Protein AF-A0AAW9K236-F1 (afdb_monomer_lite)

Organism: Clostridium perfringens (NCBI:txid1502)

Radius of gyration: 11.67 Å; chains: 1; bounding box: 28×27×28 Å

Sequence (76 aa):
MNDKEKLMYKIEFQLKKNSKNNENEIWVVLNNNLKKIFLGDADYFLGETSKLLGKKCDYELISDLADRPILIIKFL

Secondary structure (DSSP, 8-state):
--HHHHHHHHHHHHHHHHTTTT-SEEEEE--HHHHHHHHHSHHHHHHHHHHHHTS-EEEEEEE-TT--EEEEEEE-

Structure (mmCIF, N/CA/C/O backbone):
data_AF-A0AAW9K236-F1
#
_entry.id   AF-A0AAW9K236-F1
#
loop_
_atom_site.group_PDB
_atom_site.id
_atom_site.type_symbol
_atom_site.label_atom_id
_atom_site.label_alt_id
_atom_site.label_comp_id
_atom_site.label_asym_id
_atom_site.label_entity_id
_atom_site.label_seq_id
_atom_site.pdbx_PDB_ins_code
_atom_site.Cartn_x
_atom_site.Cartn_y
_atom_site.Cartn_z
_atom_site.occupancy
_atom_site.B_iso_or_equiv
_atom_site.auth_seq_id
_atom_site.auth_comp_id
_atom_site.auth_asym_id
_atom_site.auth_atom_id
_atom_site.pdbx_PDB_model_num
ATOM 1 N N . MET A 1 1 ? 16.115 -3.382 7.604 1.00 73.06 1 MET A N 1
ATOM 2 C CA . MET A 1 1 ? 14.757 -3.056 7.136 1.00 73.06 1 MET A CA 1
ATOM 3 C C . MET A 1 1 ? 14.542 -3.680 5.768 1.00 73.06 1 MET A C 1
ATOM 5 O O . MET A 1 1 ? 15.249 -3.308 4.830 1.00 73.06 1 MET A O 1
ATOM 9 N N . ASN A 1 2 ? 13.656 -4.668 5.671 1.00 89.81 2 ASN A N 1
ATOM 10 C CA . ASN A 1 2 ? 13.281 -5.304 4.406 1.00 89.81 2 ASN A CA 1
ATOM 11 C C . ASN A 1 2 ? 12.373 -4.369 3.578 1.00 89.81 2 ASN A C 1
ATOM 13 O O . ASN A 1 2 ? 11.926 -3.329 4.061 1.00 89.81 2 ASN A O 1
ATOM 17 N N . ASP A 1 3 ? 12.126 -4.686 2.307 1.00 90.62 3 ASP A N 1
ATOM 18 C CA . ASP A 1 3 ? 11.387 -3.770 1.428 1.00 90.62 3 ASP A CA 1
ATOM 19 C C . ASP A 1 3 ? 9.893 -3.635 1.786 1.00 90.62 3 ASP A C 1
ATOM 21 O O . ASP A 1 3 ? 9.299 -2.587 1.526 1.00 90.62 3 ASP A O 1
ATOM 25 N N . LYS A 1 4 ? 9.309 -4.637 2.461 1.00 93.50 4 LYS A N 1
ATOM 26 C CA . LYS A 1 4 ? 7.943 -4.586 3.009 1.00 93.50 4 LYS A CA 1
ATOM 27 C C . LYS A 1 4 ? 7.851 -3.581 4.165 1.00 93.50 4 LYS A C 1
ATOM 29 O O . LYS A 1 4 ? 7.004 -2.693 4.142 1.00 93.50 4 LYS A O 1
ATOM 34 N N . GLU A 1 5 ? 8.789 -3.641 5.107 1.00 93.62 5 GLU A N 1
ATOM 35 C CA . GLU A 1 5 ? 8.937 -2.671 6.200 1.00 93.62 5 GLU A CA 1
ATOM 36 C C . GLU A 1 5 ? 9.227 -1.262 5.667 1.00 93.62 5 GLU A C 1
ATOM 38 O O . GLU A 1 5 ? 8.655 -0.290 6.154 1.00 93.62 5 GLU A O 1
ATOM 43 N N . LYS A 1 6 ? 10.065 -1.130 4.625 1.00 93.38 6 LYS A N 1
ATOM 44 C CA . LYS A 1 6 ? 10.320 0.169 3.977 1.00 93.38 6 LYS A CA 1
ATOM 45 C C . LYS A 1 6 ? 9.048 0.777 3.396 1.00 93.38 6 LYS A C 1
ATOM 47 O O . LYS A 1 6 ? 8.860 1.989 3.500 1.00 93.38 6 LYS A O 1
ATOM 52 N N . LEU A 1 7 ? 8.207 -0.033 2.752 1.00 95.81 7 LEU A N 1
ATOM 53 C CA . LEU A 1 7 ? 6.945 0.445 2.198 1.00 95.81 7 LEU A CA 1
ATOM 54 C C . LEU A 1 7 ? 5.980 0.866 3.307 1.00 95.81 7 LEU A C 1
ATOM 56 O O . LEU A 1 7 ? 5.434 1.965 3.234 1.00 95.81 7 LEU A O 1
ATOM 60 N N . MET A 1 8 ? 5.833 0.049 4.352 1.00 96.12 8 MET A N 1
ATOM 61 C CA . MET A 1 8 ? 4.968 0.393 5.481 1.00 96.12 8 MET A CA 1
ATOM 62 C C . MET A 1 8 ? 5.435 1.679 6.174 1.00 96.12 8 MET A C 1
ATOM 64 O O . MET A 1 8 ? 4.638 2.586 6.392 1.00 96.12 8 MET A O 1
ATOM 68 N N . TYR A 1 9 ? 6.744 1.832 6.391 1.00 95.38 9 TYR A N 1
ATOM 69 C CA . TYR A 1 9 ? 7.323 3.061 6.934 1.00 95.38 9 TYR A CA 1
ATOM 70 C C . TYR A 1 9 ? 7.002 4.294 6.072 1.00 95.38 9 TYR A C 1
ATOM 72 O O . TYR A 1 9 ? 6.669 5.356 6.598 1.00 95.38 9 TYR A O 1
ATOM 80 N N . LYS A 1 10 ? 7.066 4.172 4.738 1.00 95.38 10 LYS A N 1
ATOM 81 C CA . LYS A 1 10 ? 6.679 5.257 3.820 1.00 95.38 10 LYS A CA 1
ATOM 82 C C . LYS A 1 10 ? 5.195 5.608 3.926 1.00 95.38 10 LYS A C 1
ATOM 84 O O . LYS A 1 10 ? 4.868 6.793 3.902 1.00 95.38 10 LYS A O 1
ATOM 89 N N . ILE A 1 11 ? 4.322 4.607 4.029 1.00 95.81 11 ILE A N 1
ATOM 90 C CA . ILE A 1 11 ? 2.879 4.797 4.215 1.00 95.81 11 ILE A CA 1
ATOM 91 C C . ILE A 1 11 ? 2.631 5.539 5.533 1.00 95.81 11 ILE A C 1
ATOM 93 O O . ILE A 1 11 ? 2.047 6.619 5.521 1.00 95.81 11 ILE A O 1
ATOM 97 N N . GLU A 1 12 ? 3.167 5.042 6.649 1.00 95.06 12 GLU A N 1
ATOM 98 C CA . GLU A 1 12 ? 3.040 5.674 7.969 1.00 95.06 12 GLU A CA 1
ATOM 99 C C . GLU A 1 12 ? 3.559 7.111 7.997 1.00 95.06 12 GLU A C 1
ATOM 101 O O . GLU A 1 12 ? 2.966 7.988 8.629 1.00 95.06 12 GLU A O 1
ATOM 106 N N . PHE A 1 13 ? 4.671 7.369 7.308 1.00 94.44 13 PHE A N 1
ATOM 107 C CA . PHE A 1 13 ? 5.220 8.711 7.188 1.00 94.44 13 PHE A CA 1
ATOM 108 C C . PHE A 1 13 ? 4.230 9.665 6.504 1.00 94.44 13 PHE A C 1
ATOM 110 O O . PHE A 1 13 ? 4.023 10.780 6.990 1.00 94.44 13 PHE A O 1
ATOM 117 N N . GLN A 1 14 ? 3.580 9.230 5.418 1.00 94.44 14 GLN A N 1
ATOM 118 C CA . GLN A 1 14 ? 2.561 10.040 4.746 1.00 94.44 14 GLN A CA 1
ATOM 119 C C . GLN A 1 14 ? 1.292 10.190 5.588 1.00 94.44 14 GLN A C 1
ATOM 121 O O . GLN A 1 14 ? 0.757 11.293 5.650 1.00 94.44 14 GLN A O 1
ATOM 126 N N . LEU A 1 15 ? 0.861 9.152 6.315 1.00 92.06 15 LEU A N 1
ATOM 127 C CA . LEU A 1 15 ? -0.268 9.241 7.256 1.00 92.06 15 LEU A CA 1
ATOM 128 C C . LEU A 1 15 ? -0.028 10.312 8.328 1.00 92.06 15 LEU A C 1
ATOM 130 O O . LEU A 1 15 ? -0.878 11.169 8.565 1.00 92.06 15 LEU A O 1
ATOM 134 N N . LYS A 1 16 ? 1.165 10.324 8.937 1.00 90.50 16 LYS A N 1
ATOM 135 C CA . LYS A 1 16 ? 1.548 11.335 9.940 1.00 90.50 16 LYS A CA 1
ATOM 136 C C . LYS A 1 16 ? 1.575 12.750 9.363 1.00 90.50 16 LYS A C 1
ATOM 138 O O . LYS A 1 16 ? 1.297 13.708 10.083 1.00 90.50 16 LYS A O 1
ATOM 143 N N . LYS A 1 17 ? 1.928 12.895 8.082 1.00 89.19 17 LYS A N 1
ATOM 144 C CA . LYS A 1 17 ? 1.895 14.183 7.382 1.00 89.19 17 LYS A CA 1
ATOM 145 C C . LYS A 1 17 ? 0.453 14.617 7.092 1.00 89.19 17 LYS A C 1
ATOM 147 O O . LYS A 1 17 ? 0.110 15.753 7.398 1.00 89.19 17 LYS A O 1
ATOM 152 N N . ASN A 1 18 ? -0.384 13.714 6.585 1.00 86.69 18 ASN A N 1
ATOM 153 C CA . ASN A 1 18 ? -1.797 13.960 6.292 1.00 86.69 18 ASN A CA 1
ATOM 154 C C . ASN A 1 18 ? -2.602 14.323 7.551 1.00 86.69 18 ASN A C 1
ATOM 156 O O . ASN A 1 18 ? -3.413 15.241 7.488 1.00 86.69 18 ASN A O 1
ATOM 160 N N . SER A 1 19 ? -2.318 13.720 8.712 1.00 76.31 19 SER A N 1
ATOM 161 C CA . SER A 1 19 ? -2.978 14.085 9.980 1.00 76.31 19 SER A CA 1
ATOM 162 C C . SER A 1 19 ? -2.865 15.578 10.331 1.00 76.31 19 SER A C 1
ATOM 164 O O . SER A 1 19 ? -3.625 16.059 11.168 1.00 76.31 19 SER A O 1
ATOM 166 N N . LYS A 1 20 ? -1.930 16.318 9.721 1.00 72.81 20 LYS A N 1
ATOM 167 C CA . LYS A 1 20 ? -1.809 17.776 9.866 1.00 72.81 20 LYS A CA 1
ATOM 168 C C . LYS A 1 20 ? -2.677 18.564 8.876 1.00 72.81 20 LYS A C 1
ATOM 170 O O . LYS A 1 20 ? -2.951 19.731 9.129 1.00 72.81 20 LYS A O 1
ATOM 175 N N . ASN A 1 21 ? -3.091 17.937 7.777 1.00 74.19 21 ASN A N 1
ATOM 176 C CA . ASN A 1 21 ? -3.771 18.548 6.637 1.00 74.19 21 ASN A CA 1
ATOM 177 C C . ASN A 1 21 ? -5.262 18.168 6.512 1.00 74.19 21 ASN A C 1
ATOM 179 O O . ASN A 1 21 ? -5.958 18.800 5.725 1.00 74.19 21 ASN A O 1
ATOM 183 N N . ASN A 1 22 ? -5.765 17.179 7.270 1.00 74.31 22 ASN A N 1
ATOM 184 C CA . ASN A 1 22 ? -7.150 16.674 7.173 1.00 74.31 22 ASN A CA 1
ATOM 185 C C . ASN A 1 22 ? -7.549 16.215 5.752 1.00 74.31 22 ASN A C 1
ATOM 187 O O . ASN A 1 22 ? -8.680 16.410 5.309 1.00 74.31 22 ASN A O 1
ATOM 191 N N . GLU A 1 23 ? -6.621 15.600 5.024 1.00 82.62 23 GLU A N 1
ATOM 192 C CA . GLU A 1 23 ? -6.875 15.060 3.685 1.00 82.62 23 GLU A CA 1
ATOM 193 C C . GLU A 1 23 ? -7.503 13.649 3.780 1.00 82.62 23 GLU A C 1
ATOM 195 O O . GLU A 1 23 ? -7.158 12.860 4.659 1.00 82.62 23 GLU A O 1
ATOM 200 N N . ASN A 1 24 ? -8.396 13.281 2.854 1.00 89.50 24 ASN A N 1
ATOM 201 C CA . ASN A 1 24 ? -9.026 11.945 2.829 1.00 89.50 24 ASN A CA 1
ATOM 202 C C . ASN A 1 24 ? -8.186 10.874 2.113 1.00 89.50 24 ASN A C 1
ATOM 204 O O . ASN A 1 24 ? -8.667 9.768 1.881 1.00 89.50 24 ASN A O 1
ATOM 208 N N . GLU A 1 25 ? -6.946 11.180 1.741 1.00 93.56 25 GLU A N 1
ATOM 209 C CA . GLU A 1 25 ? -6.065 10.244 1.047 1.00 93.56 25 GLU A CA 1
ATOM 210 C C . GLU A 1 25 ? -4.586 10.565 1.275 1.00 93.56 25 GLU A C 1
ATOM 212 O O . GLU A 1 25 ? -4.218 11.696 1.587 1.00 93.56 25 GLU A O 1
ATOM 217 N N . ILE A 1 26 ? -3.714 9.573 1.100 1.00 95.12 26 ILE A N 1
ATOM 218 C CA . ILE A 1 26 ? -2.259 9.770 1.089 1.00 95.12 26 ILE A CA 1
ATOM 219 C C . ILE A 1 26 ? -1.641 9.288 -0.206 1.00 95.12 26 ILE A C 1
ATOM 221 O O . ILE A 1 26 ? -2.087 8.312 -0.804 1.00 95.12 26 ILE A O 1
ATOM 225 N N . TRP A 1 27 ? -0.582 9.974 -0.619 1.00 94.88 27 TRP A N 1
ATOM 226 C CA . TRP A 1 27 ? 0.124 9.687 -1.858 1.00 94.88 27 TRP A CA 1
ATOM 227 C C . TRP A 1 27 ? 1.540 9.217 -1.546 1.00 94.88 27 TRP A C 1
ATOM 229 O O . TRP A 1 27 ? 2.325 9.900 -0.882 1.00 94.88 27 TRP A O 1
ATOM 239 N N . VAL A 1 28 ? 1.887 8.038 -2.046 1.00 95.19 28 VAL A N 1
ATOM 240 C CA . VAL A 1 28 ? 3.168 7.386 -1.799 1.00 95.19 28 VAL A CA 1
ATOM 241 C C . VAL A 1 28 ? 3.856 7.137 -3.132 1.00 95.19 28 VAL A C 1
ATOM 243 O O . VAL A 1 28 ? 3.438 6.296 -3.923 1.00 95.19 28 VAL A O 1
ATOM 246 N N . VAL A 1 29 ? 4.959 7.847 -3.373 1.00 93.88 29 VAL A N 1
ATOM 247 C CA . VAL A 1 29 ? 5.803 7.597 -4.546 1.00 93.88 29 VAL A CA 1
ATOM 248 C C . 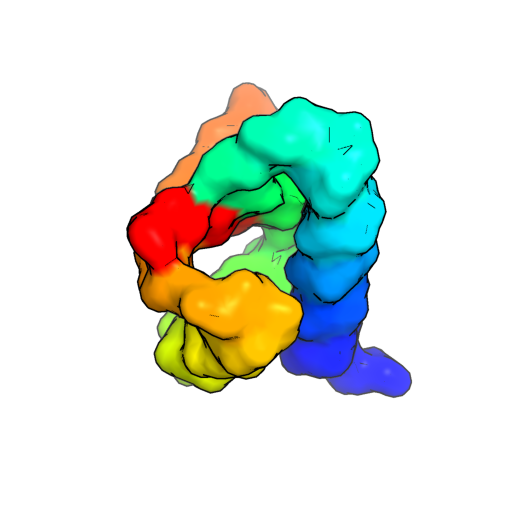VAL A 1 29 ? 6.548 6.276 -4.358 1.00 93.88 29 VAL A C 1
ATOM 250 O O . VAL A 1 29 ? 7.333 6.095 -3.410 1.00 93.88 29 VAL A O 1
ATOM 253 N N . LEU A 1 30 ? 6.311 5.356 -5.286 1.00 94.19 30 LEU A N 1
ATOM 254 C CA . LEU A 1 30 ? 6.904 4.032 -5.326 1.00 94.19 30 LEU A CA 1
ATOM 255 C C . LEU A 1 30 ? 8.020 3.964 -6.373 1.00 94.19 30 LEU A C 1
ATOM 257 O O . LEU A 1 30 ? 8.138 4.784 -7.278 1.00 94.19 30 LEU A O 1
ATOM 261 N N . ASN A 1 31 ? 8.849 2.935 -6.241 1.00 92.94 31 ASN A N 1
ATOM 262 C CA . ASN A 1 31 ? 9.648 2.424 -7.349 1.00 92.94 31 ASN A CA 1
ATOM 263 C C . ASN A 1 31 ? 9.046 1.084 -7.808 1.00 92.94 31 ASN A C 1
ATOM 265 O O . ASN A 1 31 ? 8.151 0.541 -7.155 1.00 92.94 31 ASN A O 1
ATOM 269 N N . ASN A 1 32 ? 9.556 0.521 -8.904 1.00 91.06 32 ASN A N 1
ATOM 270 C CA . ASN A 1 32 ? 9.023 -0.727 -9.463 1.00 91.06 32 ASN A CA 1
ATOM 271 C C . ASN A 1 32 ? 9.062 -1.910 -8.482 1.00 91.06 32 ASN A C 1
ATOM 273 O O . ASN A 1 32 ? 8.177 -2.760 -8.524 1.00 91.06 32 ASN A O 1
ATOM 277 N N . ASN A 1 33 ? 10.047 -1.959 -7.582 1.00 93.69 33 ASN A N 1
ATOM 278 C CA . ASN A 1 33 ? 10.138 -3.010 -6.571 1.00 93.69 33 ASN A CA 1
ATOM 279 C C . ASN A 1 33 ? 9.051 -2.852 -5.495 1.00 93.69 33 ASN A C 1
ATOM 281 O O . ASN A 1 33 ? 8.308 -3.788 -5.223 1.00 93.69 33 ASN A O 1
ATOM 285 N N . LEU A 1 34 ? 8.882 -1.643 -4.951 1.00 94.69 34 LEU A N 1
ATOM 286 C CA . LEU A 1 34 ? 7.842 -1.352 -3.961 1.00 94.69 34 LEU A CA 1
ATOM 287 C C . LEU A 1 34 ? 6.434 -1.510 -4.548 1.00 94.69 34 LEU A C 1
ATOM 289 O O . LEU A 1 34 ? 5.552 -1.997 -3.852 1.00 94.69 34 LEU A O 1
ATOM 293 N N . LYS A 1 35 ? 6.228 -1.173 -5.830 1.00 95.31 35 LYS A N 1
ATOM 294 C CA . LYS A 1 35 ? 4.970 -1.452 -6.543 1.00 95.31 35 LYS A CA 1
ATOM 295 C C . LYS A 1 35 ? 4.662 -2.947 -6.560 1.00 95.31 35 LYS A C 1
ATOM 297 O O . LYS A 1 35 ? 3.545 -3.334 -6.240 1.00 95.31 35 LYS A O 1
ATOM 302 N N . LYS A 1 36 ? 5.639 -3.785 -6.923 1.00 95.88 36 LYS A N 1
ATOM 303 C CA . LYS A 1 36 ? 5.469 -5.246 -6.936 1.00 95.88 36 LYS A CA 1
ATOM 304 C C . LYS A 1 36 ? 5.165 -5.794 -5.545 1.00 95.88 36 LYS A C 1
ATOM 306 O O . LYS A 1 36 ? 4.294 -6.642 -5.418 1.00 95.88 36 LYS A O 1
ATOM 311 N N . ILE A 1 37 ? 5.847 -5.288 -4.521 1.00 96.38 37 ILE A N 1
ATOM 312 C CA . ILE A 1 37 ? 5.618 -5.691 -3.129 1.00 96.38 37 ILE A CA 1
ATOM 313 C C . ILE A 1 37 ? 4.218 -5.297 -2.669 1.00 96.38 37 ILE A C 1
ATOM 315 O O . ILE A 1 37 ? 3.528 -6.128 -2.094 1.00 96.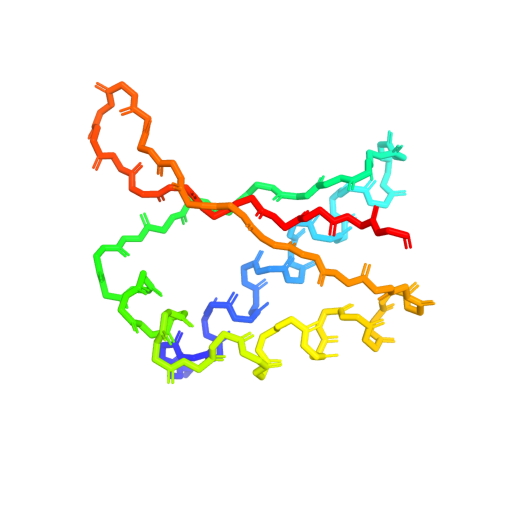38 37 ILE A O 1
ATOM 319 N N . PHE A 1 38 ? 3.790 -4.063 -2.952 1.00 96.69 38 PHE A N 1
ATOM 320 C CA . PHE A 1 38 ? 2.440 -3.618 -2.626 1.00 96.69 3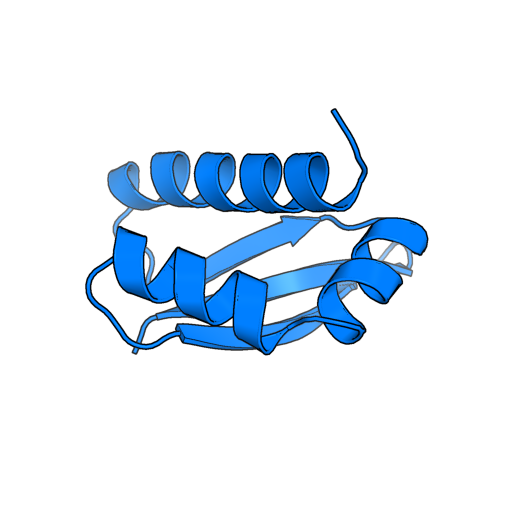8 PHE A CA 1
ATOM 321 C C . PHE A 1 38 ? 1.395 -4.501 -3.305 1.00 96.69 38 PHE A C 1
ATOM 323 O O . PHE A 1 38 ? 0.535 -5.049 -2.636 1.00 96.69 38 PHE A O 1
ATOM 330 N N . LEU A 1 39 ? 1.501 -4.689 -4.624 1.00 95.69 39 LEU A N 1
ATOM 331 C CA . LEU A 1 39 ? 0.547 -5.495 -5.388 1.00 95.69 39 LEU A CA 1
ATOM 332 C C . LEU A 1 39 ? 0.532 -6.970 -4.968 1.00 95.69 39 LEU A C 1
ATOM 334 O O . LEU A 1 39 ? -0.504 -7.615 -5.073 1.00 95.69 39 LEU A O 1
ATOM 338 N N . GLY A 1 40 ? 1.664 -7.505 -4.506 1.00 96.50 40 GLY A N 1
ATOM 339 C CA . GLY A 1 40 ? 1.761 -8.878 -4.017 1.00 96.50 40 GLY A CA 1
ATOM 340 C C . GLY A 1 40 ? 1.134 -9.104 -2.640 1.00 96.50 40 GLY A C 1
ATOM 341 O O . GLY A 1 40 ? 0.928 -10.256 -2.274 1.00 96.50 40 GLY A O 1
ATOM 342 N N . ASP A 1 41 ? 0.856 -8.042 -1.877 1.00 96.12 41 ASP A N 1
ATOM 343 C CA . ASP A 1 41 ? 0.358 -8.145 -0.499 1.00 96.12 41 ASP A CA 1
ATOM 344 C C . ASP A 1 41 ? -0.494 -6.923 -0.097 1.00 96.12 41 ASP A C 1
ATOM 346 O O . ASP A 1 41 ? -0.353 -6.357 0.989 1.00 96.12 41 ASP A O 1
ATOM 350 N N . ALA A 1 42 ? -1.345 -6.454 -1.016 1.00 96.00 42 ALA A N 1
ATOM 351 C CA . ALA A 1 42 ? -2.077 -5.194 -0.865 1.00 96.00 42 ALA A CA 1
ATOM 352 C C . ALA A 1 42 ? -2.998 -5.218 0.362 1.00 96.00 42 ALA A C 1
ATOM 354 O O . ALA A 1 42 ? -3.039 -4.249 1.121 1.00 96.00 42 ALA A O 1
ATOM 355 N N . ASP A 1 43 ? -3.661 -6.351 0.603 1.00 95.12 43 ASP A N 1
ATOM 356 C CA . ASP A 1 43 ? -4.556 -6.554 1.744 1.00 95.12 43 ASP A CA 1
ATOM 357 C C . ASP A 1 43 ? -3.841 -6.352 3.082 1.00 95.12 43 ASP A C 1
ATOM 359 O O . ASP A 1 43 ? -4.405 -5.753 3.999 1.00 95.12 43 ASP A O 1
ATOM 363 N N . TYR A 1 44 ? -2.580 -6.785 3.194 1.00 95.75 44 TYR A N 1
ATOM 364 C CA . TYR A 1 44 ? -1.776 -6.532 4.385 1.00 95.75 44 TYR A CA 1
ATOM 365 C C . TYR A 1 44 ? -1.563 -5.029 4.595 1.00 95.75 44 TYR A C 1
ATOM 367 O O . TYR A 1 44 ? -1.852 -4.510 5.673 1.00 95.75 44 TYR A O 1
ATOM 375 N N . PHE A 1 45 ? -1.094 -4.306 3.573 1.00 96.50 45 PHE A N 1
ATOM 376 C CA . PHE A 1 45 ? -0.797 -2.875 3.701 1.00 96.50 45 PHE A CA 1
ATOM 377 C C . PHE A 1 45 ? -2.050 -2.046 3.988 1.00 96.50 45 PHE A C 1
ATOM 379 O O . PHE A 1 45 ? -2.023 -1.160 4.845 1.00 96.50 45 PHE A O 1
ATOM 386 N N . LEU A 1 46 ? -3.155 -2.335 3.301 1.00 95.62 46 LEU A N 1
ATOM 387 C CA . LEU A 1 46 ? -4.433 -1.663 3.527 1.00 95.62 46 LEU A CA 1
ATOM 388 C C . LEU A 1 46 ? -5.027 -2.026 4.883 1.00 95.62 46 LEU A C 1
ATOM 390 O O . LEU A 1 46 ? -5.579 -1.150 5.546 1.00 95.62 46 LEU A O 1
ATOM 394 N N . GLY A 1 47 ? -4.885 -3.278 5.321 1.00 96.12 47 GLY A N 1
ATOM 395 C CA . GLY A 1 47 ? -5.330 -3.740 6.630 1.00 96.12 47 GLY A CA 1
ATOM 396 C C . GLY A 1 47 ? -4.598 -3.037 7.770 1.00 96.12 47 GLY A C 1
ATOM 397 O O . GLY A 1 47 ? -5.241 -2.504 8.674 1.00 96.12 47 GLY A O 1
ATOM 398 N N . GLU A 1 48 ? -3.269 -2.965 7.709 1.00 96.06 48 GLU A N 1
ATOM 399 C CA . GLU A 1 48 ? -2.466 -2.240 8.701 1.00 96.06 48 GLU A CA 1
ATOM 400 C C . GLU A 1 48 ? -2.768 -0.735 8.676 1.00 96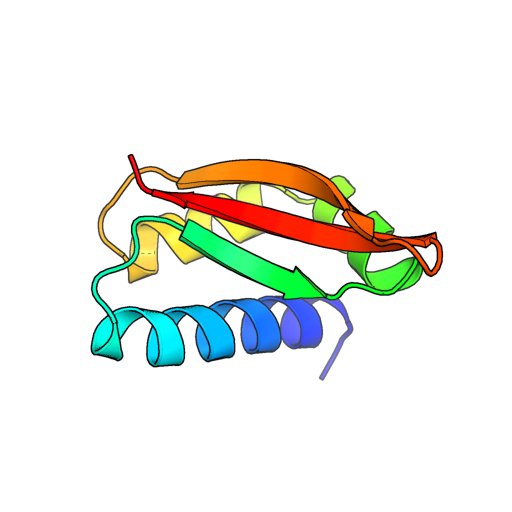.06 48 GLU A C 1
ATOM 402 O O . GLU A 1 48 ? -2.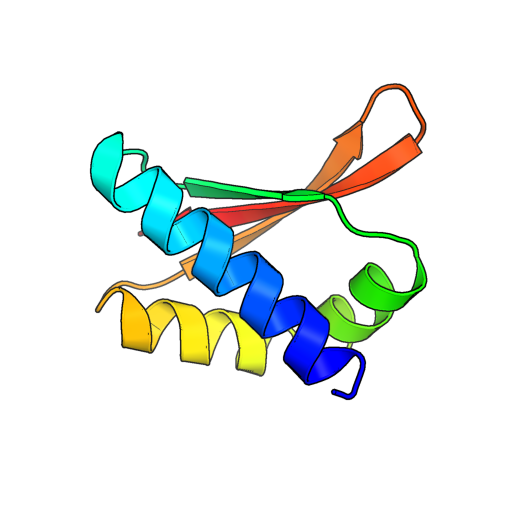988 -0.129 9.724 1.00 96.06 48 GLU A O 1
ATOM 407 N N . THR A 1 49 ? -2.894 -0.136 7.488 1.00 94.44 49 THR A N 1
ATOM 408 C CA . THR A 1 49 ? -3.272 1.283 7.346 1.00 94.44 49 THR A CA 1
ATOM 409 C C . THR A 1 49 ? -4.655 1.566 7.935 1.00 94.44 49 THR A C 1
ATOM 411 O O . THR A 1 49 ? -4.836 2.533 8.674 1.00 94.44 49 THR A O 1
ATOM 414 N N . SER A 1 50 ? -5.619 0.682 7.675 1.00 94.31 50 SER A N 1
ATOM 415 C CA . SER A 1 50 ? -6.984 0.788 8.194 1.00 94.31 50 SER A CA 1
ATOM 416 C C . SER A 1 50 ? -7.022 0.691 9.717 1.00 94.31 50 SER A C 1
ATOM 418 O O . SER A 1 50 ? -7.731 1.461 10.362 1.00 94.31 50 SER A O 1
ATOM 420 N N . LYS A 1 51 ? -6.226 -0.207 10.316 1.00 94.25 51 LYS A N 1
ATOM 421 C CA . LYS A 1 51 ? -6.089 -0.318 11.779 1.00 94.25 51 LYS A CA 1
ATOM 422 C C . LYS A 1 51 ? -5.514 0.953 12.396 1.00 94.25 51 LYS A C 1
ATOM 424 O O . LYS A 1 51 ? -6.010 1.393 13.428 1.00 94.25 51 LYS A O 1
ATOM 429 N N . LEU A 1 52 ? -4.497 1.545 11.767 1.00 91.56 52 LEU A N 1
ATOM 430 C CA . LEU A 1 52 ? -3.874 2.783 12.242 1.00 91.56 52 LEU A CA 1
ATOM 431 C C . LEU A 1 52 ? -4.833 3.978 12.187 1.00 91.56 52 LEU A C 1
ATOM 433 O O . LEU A 1 52 ? -4.798 4.830 13.071 1.00 91.56 52 LEU A O 1
ATOM 437 N N . LEU A 1 53 ? -5.684 4.042 11.161 1.00 89.12 53 LEU A N 1
ATOM 438 C CA . LEU A 1 53 ? -6.645 5.132 10.971 1.00 89.12 53 LEU A CA 1
ATOM 439 C C . LEU A 1 53 ? -7.995 4.904 11.663 1.00 89.12 53 LEU A C 1
ATOM 441 O O . LEU A 1 53 ? -8.752 5.858 11.838 1.00 89.12 53 LEU A O 1
ATOM 445 N N . GLY A 1 54 ? -8.331 3.659 12.006 1.00 90.75 54 GLY A N 1
ATOM 446 C CA . GLY A 1 54 ? -9.678 3.274 12.438 1.00 90.75 54 GLY A CA 1
ATOM 447 C C . GLY A 1 54 ? -10.736 3.411 11.334 1.00 90.75 54 GLY A C 1
ATOM 448 O O . GLY A 1 54 ? -11.920 3.544 11.637 1.00 90.75 54 GLY A O 1
ATOM 449 N N . LYS A 1 55 ? -10.320 3.412 10.061 1.00 90.25 55 LYS A N 1
ATOM 450 C CA . LYS A 1 55 ? -11.172 3.628 8.879 1.00 90.25 55 LYS A CA 1
ATOM 451 C C . LYS A 1 55 ? -10.894 2.583 7.816 1.00 90.25 55 LYS A C 1
ATOM 453 O O . LYS A 1 55 ? -9.802 2.025 7.777 1.00 90.25 55 LYS A O 1
ATOM 458 N N . LYS A 1 56 ? -11.861 2.333 6.933 1.00 93.19 56 LYS A N 1
ATOM 459 C CA . LYS A 1 56 ? -11.608 1.487 5.763 1.00 93.19 56 LYS A CA 1
ATOM 460 C C . LYS A 1 56 ? -10.718 2.242 4.782 1.00 93.19 56 LYS A C 1
ATOM 462 O O . LYS A 1 56 ? -10.844 3.454 4.634 1.00 93.19 56 LYS A O 1
ATOM 467 N N . CYS A 1 57 ? -9.835 1.510 4.119 1.00 93.94 57 CYS A N 1
ATOM 468 C CA . CYS A 1 57 ? -8.964 2.060 3.095 1.00 93.94 57 CYS A CA 1
ATOM 469 C C . CYS A 1 57 ? -9.222 1.372 1.758 1.00 93.94 57 CYS A C 1
ATOM 471 O O . CYS A 1 57 ? -9.439 0.162 1.712 1.00 93.94 57 CYS A O 1
ATOM 473 N N . ASP A 1 58 ? -9.146 2.151 0.691 1.00 95.44 58 ASP A N 1
ATOM 474 C CA . ASP A 1 58 ? -9.075 1.684 -0.690 1.00 95.44 58 ASP A CA 1
ATOM 475 C C . ASP A 1 58 ? -7.794 2.231 -1.334 1.00 95.44 58 ASP A C 1
ATOM 477 O O . ASP A 1 58 ? -7.106 3.066 -0.735 1.00 95.44 58 ASP A O 1
ATOM 481 N N . TYR A 1 59 ? -7.439 1.778 -2.533 1.00 96.62 59 TYR A N 1
ATOM 482 C CA . TYR A 1 59 ? -6.261 2.283 -3.225 1.00 96.62 59 TYR A CA 1
ATOM 483 C C . TYR A 1 59 ? -6.436 2.477 -4.721 1.00 96.62 59 TYR A C 1
ATOM 485 O O . TYR A 1 59 ? -7.238 1.838 -5.391 1.00 96.62 59 TYR A O 1
ATOM 493 N N . GLU A 1 60 ? -5.580 3.338 -5.252 1.00 96.69 60 GLU A N 1
ATOM 494 C CA . GLU A 1 60 ? -5.380 3.531 -6.674 1.00 96.69 60 GLU A CA 1
ATOM 495 C C . GLU A 1 60 ? -3.880 3.567 -6.977 1.00 96.69 60 GLU A C 1
ATOM 497 O O . GLU A 1 60 ? -3.071 4.050 -6.181 1.00 96.69 60 GLU A O 1
ATOM 502 N N . LEU A 1 61 ? -3.494 3.030 -8.133 1.00 95.69 61 LEU A N 1
ATOM 503 C CA . LEU A 1 61 ? -2.130 3.118 -8.643 1.00 95.69 61 LEU A CA 1
ATOM 504 C C . LEU A 1 61 ? -2.137 3.919 -9.936 1.00 95.69 61 LEU A C 1
ATOM 506 O O . LEU A 1 61 ? -2.692 3.474 -10.938 1.00 95.69 61 LEU A O 1
ATOM 510 N N . ILE A 1 62 ? -1.458 5.059 -9.913 1.00 94.62 62 ILE A N 1
ATOM 511 C CA . ILE A 1 62 ? -1.262 5.914 -11.085 1.00 94.62 62 ILE A CA 1
ATOM 512 C C . ILE A 1 62 ? 0.225 6.000 -11.434 1.00 94.62 62 ILE A C 1
ATOM 514 O O . ILE A 1 62 ? 1.086 5.549 -10.672 1.00 94.62 62 ILE A O 1
ATOM 518 N N . SER A 1 63 ? 0.532 6.597 -12.580 1.00 92.81 63 SER A N 1
ATOM 519 C CA . SER A 1 63 ? 1.890 6.998 -12.949 1.00 92.81 63 SER A CA 1
ATOM 520 C C . SER A 1 63 ? 1.952 8.520 -13.028 1.00 92.81 63 SER A C 1
ATOM 522 O O . SER A 1 63 ? 1.007 9.145 -13.509 1.00 92.81 63 SER A O 1
ATOM 524 N N . ASP A 1 64 ? 3.040 9.123 -12.550 1.00 88.81 64 ASP A N 1
ATOM 525 C CA . ASP A 1 64 ? 3.279 10.551 -12.774 1.00 88.81 64 ASP A CA 1
ATOM 526 C C . ASP A 1 64 ? 3.813 10.838 -14.187 1.00 88.81 64 ASP A C 1
ATOM 528 O O . ASP A 1 64 ? 4.045 9.931 -14.983 1.00 88.81 64 ASP A O 1
ATOM 532 N N . LEU A 1 65 ? 4.048 12.119 -14.490 1.00 86.88 65 LEU A N 1
ATOM 533 C CA . LEU A 1 65 ? 4.616 12.567 -15.771 1.00 86.88 65 LEU A CA 1
ATOM 534 C C . LEU A 1 65 ? 6.027 12.018 -16.056 1.00 86.88 65 LEU A C 1
ATOM 536 O O . LEU A 1 65 ? 6.506 12.137 -17.179 1.00 86.88 65 LEU A O 1
ATOM 540 N N . ALA A 1 66 ? 6.705 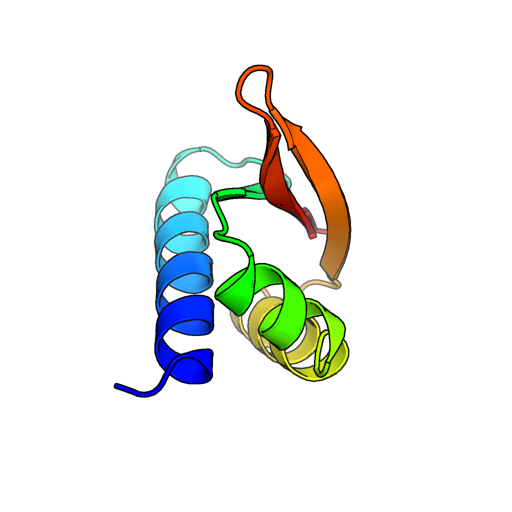11.463 -15.049 1.00 88.38 66 ALA A N 1
ATOM 541 C CA . ALA A 1 66 ? 8.016 10.834 -15.161 1.00 88.38 66 ALA A CA 1
ATOM 542 C C . ALA A 1 66 ? 7.921 9.294 -15.109 1.00 88.38 66 ALA A C 1
ATOM 544 O O . ALA A 1 66 ? 8.914 8.632 -14.798 1.00 88.38 66 ALA A O 1
ATOM 545 N N . ASP A 1 67 ? 6.731 8.734 -15.361 1.00 87.94 67 ASP A N 1
ATOM 546 C CA . ASP A 1 67 ? 6.414 7.301 -15.329 1.00 87.94 67 ASP A CA 1
ATOM 547 C C . ASP A 1 67 ? 6.722 6.603 -13.994 1.00 87.94 67 ASP A C 1
ATOM 549 O O . ASP A 1 67 ? 6.892 5.380 -13.916 1.00 87.94 67 ASP A O 1
ATOM 553 N N . ARG A 1 68 ? 6.777 7.360 -12.895 1.00 91.06 68 ARG A N 1
ATOM 554 C CA . ARG A 1 68 ? 6.965 6.791 -11.561 1.00 91.06 68 ARG A CA 1
ATOM 555 C C . ARG A 1 68 ? 5.621 6.324 -11.014 1.00 91.06 68 ARG A C 1
ATOM 557 O O . ARG A 1 68 ? 4.667 7.104 -11.010 1.00 91.06 68 ARG A O 1
ATOM 564 N N . PRO A 1 69 ? 5.535 5.093 -10.485 1.00 95.25 69 PRO A N 1
ATOM 565 C CA . PRO A 1 69 ? 4.304 4.611 -9.887 1.00 95.25 69 PRO A CA 1
ATOM 566 C C . PRO A 1 69 ? 4.003 5.366 -8.589 1.00 95.25 69 PRO A C 1
ATOM 568 O O . PRO A 1 69 ? 4.845 5.442 -7.692 1.00 95.25 69 PRO A O 1
ATOM 571 N N . ILE A 1 70 ? 2.787 5.884 -8.469 1.00 96.06 70 ILE A N 1
ATOM 572 C CA . ILE A 1 70 ? 2.257 6.511 -7.261 1.00 96.06 70 ILE A CA 1
ATOM 573 C C . ILE A 1 70 ? 1.120 5.646 -6.740 1.00 96.06 70 ILE A C 1
ATOM 575 O O . ILE A 1 70 ? 0.179 5.334 -7.465 1.00 96.06 70 ILE A O 1
ATOM 579 N N . LEU A 1 71 ? 1.219 5.283 -5.468 1.00 97.06 71 LEU A N 1
ATOM 580 C CA . LEU A 1 71 ? 0.145 4.659 -4.715 1.00 97.06 71 LEU A CA 1
ATOM 581 C C . LEU A 1 71 ? -0.654 5.739 -3.995 1.00 97.06 71 LEU A C 1
ATOM 583 O O . LEU A 1 71 ? -0.103 6.462 -3.166 1.00 97.06 71 LEU A O 1
ATOM 587 N N . ILE A 1 72 ? -1.941 5.818 -4.297 1.00 96.44 72 ILE A N 1
ATOM 588 C CA . ILE A 1 72 ? -2.909 6.647 -3.588 1.00 96.44 72 ILE A CA 1
ATOM 589 C C . ILE A 1 72 ? -3.704 5.718 -2.677 1.00 96.44 72 ILE A C 1
ATOM 591 O O . ILE A 1 72 ? -4.310 4.773 -3.168 1.00 96.44 72 ILE A O 1
ATOM 595 N N . ILE A 1 73 ? -3.702 5.960 -1.367 1.00 96.06 73 ILE A N 1
ATOM 596 C CA . ILE A 1 73 ? -4.568 5.245 -0.415 1.00 96.06 73 ILE A CA 1
ATOM 597 C C . ILE A 1 73 ? -5.677 6.203 0.004 1.00 96.06 73 ILE A C 1
ATOM 599 O O . ILE A 1 73 ? -5.379 7.257 0.563 1.00 96.06 73 ILE A O 1
ATOM 603 N N . LYS A 1 74 ? -6.931 5.834 -0.262 1.00 95.00 74 LYS A N 1
ATOM 604 C CA . LYS A 1 74 ? -8.139 6.621 0.015 1.00 95.00 74 LYS A CA 1
ATOM 605 C C . LYS A 1 74 ? -8.801 6.126 1.297 1.00 95.00 74 LYS A C 1
ATOM 607 O O . LYS A 1 74 ? -8.919 4.920 1.498 1.00 95.00 74 LYS A O 1
ATOM 612 N N . PHE A 1 75 ? -9.235 7.042 2.153 1.00 92.62 75 PHE A N 1
ATOM 613 C CA . PHE A 1 75 ? -9.887 6.743 3.428 1.00 92.62 75 PHE A CA 1
ATOM 614 C C . PHE A 1 75 ? -11.401 6.871 3.271 1.00 92.62 75 PHE A C 1
ATOM 616 O O . PHE A 1 75 ? -11.887 7.900 2.800 1.00 92.62 75 PHE A O 1
ATOM 623 N N . LEU A 1 76 ? -12.131 5.830 3.669 1.00 88.25 76 LEU A N 1
ATOM 624 C CA . LEU A 1 76 ? -13.588 5.725 3.562 1.00 88.25 76 LEU A CA 1
ATOM 625 C C . LEU A 1 76 ? -14.272 5.937 4.917 1.00 88.25 76 LEU A C 1
ATOM 627 O O . LEU A 1 76 ? -13.728 5.460 5.945 1.00 88.25 76 LEU A O 1
#

pLDDT: mean 92.25, std 5.62, range [72.81, 97.06]

Foldseek 3Di:
DDLLVVLLVQVVVQVVVCVVVVDQKGKGFDAPVNVVVCVVPVCVSQVVVCVVVVFHWDWDWDADPVRTIMIMIGTD